Protein AF-A0A522RIM8-F1 (afdb_monomer_lite)

Foldseek 3Di:
DPDPLVVLVVVVQCVQCVPPPGHDPVSDDCVSSVVCQVVDWDWDQDPVRDTDIDRD

Sequence (56 aa):
MKHSGSVDLFQYWDRLRAGRTAPRRTEIEPADIKSLLADTFILEQDSRGEAVFRLA

pLDDT: mean 92.22, std 5.53, range [62.19, 97.56]

Secondary structure (DSSP, 8-state):
--SHHHHHHHHHHHHHHTTSSS--GGG--GGGGTTTGGG-EEEEE-TTS-EEEEE-

Radius of gyration: 12.45 Å; chains: 1; bounding box: 27×27×31 Å

Structure (mmCIF, N/CA/C/O backbone):
data_AF-A0A522RIM8-F1
#
_entry.id   AF-A0A522RIM8-F1
#
loop_
_atom_site.group_PDB
_atom_site.id
_atom_site.type_symbol
_atom_site.label_atom_id
_atom_site.label_alt_id
_atom_site.label_comp_id
_atom_site.label_asym_id
_atom_site.label_entity_id
_atom_site.label_seq_id
_atom_site.pdbx_PDB_ins_code
_atom_site.Cartn_x
_atom_site.Cartn_y
_atom_site.Cartn_z
_atom_site.occupancy
_atom_site.B_iso_or_equiv
_atom_site.auth_seq_id
_atom_site.auth_comp_id
_atom_site.auth_asym_id
_atom_site.auth_atom_id
_atom_site.pdbx_PDB_model_num
ATOM 1 N N . MET A 1 1 ? 2.059 15.418 8.605 1.00 62.19 1 MET A N 1
ATOM 2 C CA . MET A 1 1 ? 1.107 15.050 7.534 1.00 62.19 1 MET A CA 1
ATOM 3 C C . MET A 1 1 ? -0.083 15.994 7.630 1.00 62.19 1 MET A C 1
ATOM 5 O O . MET A 1 1 ? -0.609 16.111 8.726 1.00 62.19 1 MET A O 1
ATOM 9 N N . LYS A 1 2 ? -0.426 16.745 6.573 1.00 78.06 2 LYS A N 1
ATOM 10 C CA . LYS A 1 2 ? -1.480 17.787 6.632 1.00 78.06 2 LYS A CA 1
ATOM 11 C C . LYS A 1 2 ? -2.782 17.411 5.909 1.00 78.06 2 LYS A C 1
ATOM 13 O O . LYS A 1 2 ? -3.801 18.033 6.175 1.00 78.06 2 LYS A O 1
ATOM 18 N N . HIS A 1 3 ? -2.752 16.405 5.033 1.00 86.94 3 HIS A N 1
ATOM 19 C CA . HIS A 1 3 ? -3.911 15.935 4.268 1.00 86.94 3 HIS A CA 1
ATOM 20 C C . HIS A 1 3 ? -4.419 14.608 4.832 1.00 86.94 3 HIS A C 1
ATOM 22 O O . HIS A 1 3 ? -3.610 13.716 5.094 1.00 86.94 3 HIS A O 1
ATOM 28 N N . SER A 1 4 ? -5.738 14.479 4.992 1.00 88.00 4 SER A N 1
ATOM 29 C CA . SER A 1 4 ? -6.394 13.262 5.490 1.00 88.00 4 SER A CA 1
ATOM 30 C C . SER A 1 4 ? -6.043 12.038 4.646 1.00 88.00 4 SER A C 1
ATOM 32 O O . SER A 1 4 ? -5.585 11.047 5.198 1.00 88.00 4 SER A O 1
ATOM 34 N N . GLY A 1 5 ? -6.097 12.143 3.314 1.00 90.12 5 GLY A N 1
ATOM 35 C CA . GLY A 1 5 ? -5.778 11.016 2.429 1.00 90.12 5 GLY A CA 1
ATOM 36 C C . GLY A 1 5 ? -4.355 10.468 2.601 1.00 90.12 5 GLY A C 1
ATOM 37 O O . GLY A 1 5 ? 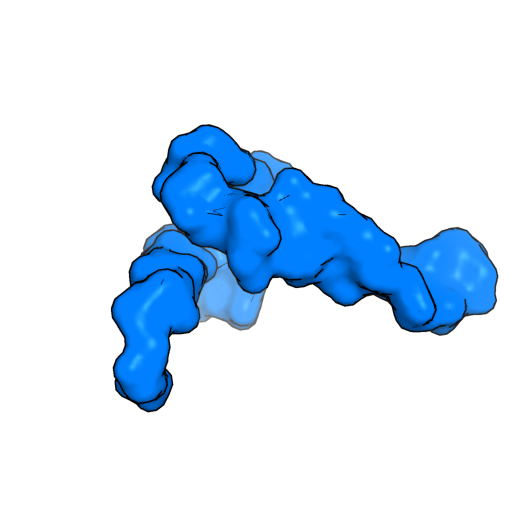-4.145 9.259 2.573 1.00 90.12 5 GLY A O 1
ATOM 38 N N . SER A 1 6 ? -3.368 11.331 2.874 1.00 91.50 6 SER A N 1
ATOM 39 C CA . SER A 1 6 ? -2.004 10.878 3.183 1.00 91.50 6 SER A CA 1
AT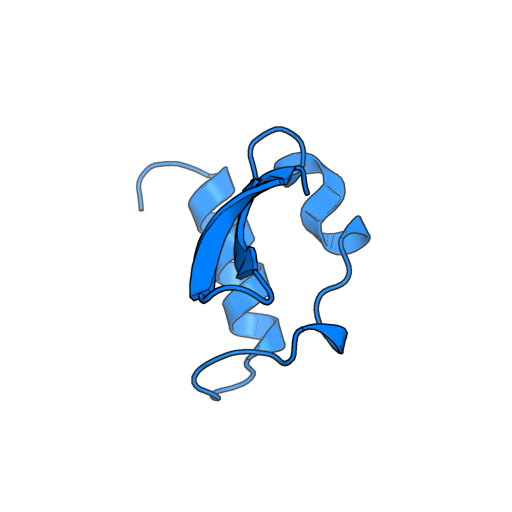OM 40 C C . SER A 1 6 ? -1.913 10.179 4.543 1.00 91.50 6 SER A C 1
ATOM 42 O O . SER A 1 6 ? -1.102 9.271 4.704 1.00 91.50 6 SER A O 1
ATOM 44 N N . VAL A 1 7 ? -2.722 10.601 5.524 1.00 93.88 7 VAL A N 1
ATOM 45 C CA . VAL A 1 7 ? -2.830 9.934 6.832 1.00 93.88 7 VAL A CA 1
ATOM 46 C C . VAL A 1 7 ? -3.435 8.545 6.674 1.00 93.88 7 VAL A C 1
ATOM 48 O O . VAL A 1 7 ? -2.858 7.580 7.173 1.00 93.88 7 VAL A O 1
ATOM 51 N N . ASP A 1 8 ? -4.529 8.438 5.930 1.00 94.31 8 ASP A N 1
ATOM 52 C CA . ASP A 1 8 ? -5.243 7.182 5.714 1.00 94.31 8 ASP A CA 1
ATOM 53 C C . ASP A 1 8 ? -4.374 6.171 4.946 1.00 94.31 8 ASP A C 1
ATOM 55 O O . ASP A 1 8 ? -4.233 5.018 5.364 1.00 94.31 8 ASP A O 1
ATOM 59 N N . LEU A 1 9 ? -3.696 6.617 3.879 1.00 93.38 9 LEU A N 1
ATOM 60 C CA . LEU A 1 9 ? -2.774 5.773 3.113 1.00 93.38 9 LEU A CA 1
ATOM 61 C C . LEU A 1 9 ? -1.588 5.301 3.965 1.00 93.38 9 LEU A C 1
ATOM 63 O O . LEU A 1 9 ? -1.181 4.141 3.883 1.00 93.38 9 LEU A O 1
ATOM 67 N N . PHE A 1 10 ? -1.046 6.179 4.813 1.00 93.88 10 PHE A N 1
ATOM 68 C CA . PHE A 1 10 ? 0.026 5.818 5.737 1.00 93.88 10 PHE A CA 1
ATOM 69 C C . PHE A 1 10 ? -0.429 4.769 6.754 1.00 93.88 10 PHE A C 1
ATOM 71 O O . PHE A 1 10 ? 0.283 3.794 6.966 1.00 93.88 10 PHE A O 1
ATOM 78 N N . GLN A 1 11 ? -1.607 4.926 7.362 1.00 95.56 11 GLN A N 1
ATOM 79 C CA . GLN A 1 11 ? -2.140 3.953 8.323 1.00 95.56 11 GLN A CA 1
ATOM 80 C C . GLN A 1 11 ? -2.390 2.588 7.675 1.00 95.56 11 GLN A C 1
ATOM 82 O O . GLN A 1 11 ? -2.109 1.546 8.270 1.00 95.56 11 GLN A O 1
ATOM 87 N N . TYR A 1 12 ? -2.889 2.580 6.439 1.00 95.69 12 TYR A N 1
ATOM 88 C CA . TYR A 1 12 ? -3.014 1.364 5.645 1.00 95.69 12 TYR A CA 1
ATOM 89 C C . TYR A 1 12 ? -1.652 0.687 5.423 1.00 95.69 12 TYR A C 1
ATOM 91 O O . TYR A 1 12 ? -1.486 -0.486 5.761 1.00 95.69 12 TYR A O 1
ATOM 99 N N . TRP A 1 13 ? -0.659 1.440 4.943 1.00 95.69 13 TRP A N 1
ATOM 100 C CA . TRP A 1 13 ? 0.704 0.949 4.729 1.00 95.69 13 TRP A CA 1
ATOM 101 C C . TRP A 1 13 ? 1.342 0.409 6.017 1.00 95.69 13 TRP A C 1
ATOM 103 O O . TRP A 1 13 ? 1.981 -0.646 6.015 1.00 95.69 13 TRP A O 1
ATOM 113 N N . ASP A 1 14 ? 1.148 1.120 7.128 1.00 97.12 14 ASP A N 1
ATOM 114 C CA . ASP A 1 14 ? 1.682 0.780 8.444 1.00 97.12 14 ASP A CA 1
ATOM 115 C C . ASP A 1 14 ? 1.113 -0.537 8.988 1.00 97.12 14 ASP A C 1
ATOM 117 O O . ASP A 1 14 ? 1.845 -1.395 9.488 1.00 97.12 14 ASP A O 1
ATOM 121 N N . ARG A 1 15 ? -0.190 -0.745 8.794 1.00 97.44 15 ARG A N 1
ATOM 122 C CA . ARG A 1 15 ? -0.864 -1.995 9.140 1.00 97.44 15 ARG A CA 1
ATOM 123 C C . ARG A 1 15 ? -0.345 -3.170 8.313 1.00 97.44 15 ARG A C 1
ATOM 125 O O . ARG A 1 15 ? -0.065 -4.221 8.883 1.00 97.44 15 ARG A O 1
ATOM 132 N N . LEU A 1 16 ? -0.169 -2.999 7.000 1.00 97.56 16 LEU A N 1
ATOM 133 C CA . LEU A 1 16 ? 0.324 -4.076 6.133 1.00 97.56 16 LEU A CA 1
ATOM 134 C C . LEU A 1 16 ? 1.787 -4.437 6.412 1.00 97.56 16 LEU A C 1
ATOM 136 O O . LEU A 1 16 ? 2.153 -5.614 6.433 1.00 97.56 16 LEU A O 1
ATOM 140 N N . ARG A 1 17 ? 2.655 -3.442 6.642 1.00 97.44 17 ARG A N 1
ATOM 141 C CA . ARG A 1 17 ? 4.077 -3.721 6.889 1.00 97.44 17 ARG A CA 1
ATOM 142 C C . ARG A 1 17 ? 4.297 -4.459 8.210 1.00 97.44 17 ARG A C 1
ATOM 144 O O . ARG A 1 17 ? 5.276 -5.194 8.303 1.00 97.44 17 ARG A O 1
ATOM 151 N N . ALA A 1 18 ? 3.403 -4.324 9.195 1.00 96.62 18 ALA A N 1
ATOM 152 C CA . ALA A 1 18 ? 3.436 -5.076 10.456 1.00 96.62 18 ALA A CA 1
ATOM 153 C C . ALA A 1 18 ? 4.834 -5.082 11.116 1.00 96.62 18 ALA A C 1
ATOM 155 O O . ALA A 1 18 ? 5.381 -6.124 11.469 1.00 96.62 18 ALA A O 1
ATOM 156 N N . GLY A 1 19 ? 5.458 -3.901 11.199 1.00 96.19 19 GLY A N 1
ATOM 157 C CA . GLY A 1 19 ? 6.809 -3.719 11.748 1.00 96.19 19 GLY A CA 1
ATOM 158 C C . GLY A 1 19 ? 7.965 -3.917 10.756 1.00 96.19 19 GLY A C 1
ATOM 159 O O . GLY A 1 19 ? 9.090 -3.533 11.064 1.00 96.19 19 GLY A O 1
ATOM 160 N N . ARG A 1 20 ? 7.716 -4.433 9.544 1.00 97.25 20 ARG A N 1
ATOM 161 C CA . ARG A 1 20 ? 8.705 -4.468 8.449 1.00 97.25 20 ARG A CA 1
ATOM 162 C C . ARG A 1 20 ? 8.916 -3.077 7.841 1.00 97.25 20 ARG A C 1
ATOM 164 O O . ARG A 1 20 ? 8.134 -2.146 8.056 1.00 97.25 20 ARG A O 1
ATOM 171 N N . THR A 1 21 ? 9.959 -2.953 7.022 1.00 95.81 21 THR A N 1
ATOM 172 C CA . THR A 1 21 ? 10.254 -1.736 6.246 1.00 95.81 21 THR A CA 1
ATOM 173 C C . THR A 1 21 ? 9.154 -1.419 5.231 1.00 95.81 21 THR A C 1
ATOM 175 O O . THR A 1 21 ? 8.800 -0.258 5.051 1.00 95.81 21 THR A O 1
ATOM 178 N N . ALA A 1 22 ? 8.587 -2.447 4.599 1.00 95.38 22 ALA A N 1
ATOM 179 C CA . ALA A 1 22 ? 7.517 -2.323 3.618 1.00 95.38 22 ALA A CA 1
ATOM 180 C C . ALA A 1 22 ? 6.665 -3.605 3.587 1.00 95.38 22 ALA A C 1
ATOM 182 O O . ALA A 1 22 ? 7.179 -4.689 3.902 1.00 95.38 22 ALA A O 1
ATOM 183 N N . PRO A 1 23 ? 5.383 -3.510 3.202 1.00 96.06 23 PRO A N 1
ATOM 184 C CA . PRO A 1 23 ? 4.609 -4.681 2.832 1.00 96.06 23 PRO A CA 1
ATOM 185 C C . PRO A 1 23 ? 5.115 -5.256 1.502 1.00 96.06 23 PRO A C 1
ATOM 187 O O . PRO A 1 23 ? 5.792 -4.590 0.715 1.00 96.06 23 PRO A O 1
ATOM 190 N N . ARG A 1 24 ? 4.775 -6.510 1.221 1.00 94.62 24 ARG A N 1
ATOM 191 C CA . ARG A 1 24 ? 4.915 -7.091 -0.114 1.00 94.62 24 ARG A CA 1
ATOM 192 C C . ARG A 1 24 ? 3.856 -6.472 -1.014 1.00 94.62 24 ARG A C 1
ATOM 194 O O . ARG A 1 24 ? 2.734 -6.225 -0.586 1.00 94.62 24 ARG A O 1
ATOM 201 N N . ARG A 1 25 ? 4.174 -6.322 -2.300 1.00 89.38 25 ARG A N 1
ATOM 202 C CA . ARG A 1 25 ? 3.214 -5.836 -3.303 1.00 89.38 25 ARG A CA 1
ATOM 203 C C . ARG A 1 25 ? 1.920 -6.660 -3.326 1.00 89.38 25 ARG A C 1
ATOM 205 O O . ARG A 1 25 ? 0.856 -6.098 -3.517 1.00 89.38 25 ARG A O 1
ATOM 212 N N . THR A 1 26 ? 2.014 -7.970 -3.104 1.00 94.25 26 THR A N 1
ATOM 213 C CA . THR A 1 26 ? 0.861 -8.886 -3.064 1.00 94.25 26 THR A CA 1
ATOM 214 C C . THR A 1 26 ? -0.016 -8.731 -1.822 1.00 94.25 26 THR A C 1
ATOM 216 O O . THR A 1 26 ? -1.083 -9.322 -1.775 1.00 94.25 26 THR A O 1
ATOM 219 N N . GLU A 1 27 ? 0.443 -8.006 -0.799 1.00 96.12 27 GLU A N 1
ATOM 220 C CA . GLU A 1 27 ? -0.345 -7.700 0.405 1.00 96.12 27 GLU A CA 1
ATOM 221 C C . GLU A 1 27 ? -1.181 -6.423 0.230 1.00 96.12 27 GLU A C 1
ATOM 223 O O . GLU A 1 27 ? -2.026 -6.130 1.068 1.00 96.12 27 GLU A O 1
ATOM 228 N N . ILE A 1 28 ? -0.943 -5.654 -0.837 1.00 93.00 28 ILE A N 1
ATOM 229 C CA . ILE A 1 28 ? -1.685 -4.431 -1.133 1.00 93.00 28 ILE A CA 1
ATOM 230 C C . ILE A 1 28 ? -2.958 -4.807 -1.894 1.00 93.00 28 ILE A C 1
ATOM 232 O O . ILE A 1 28 ? -2.894 -5.174 -3.065 1.00 93.00 28 ILE A O 1
ATOM 236 N N . GLU A 1 29 ? -4.100 -4.681 -1.228 1.00 94.56 29 GLU A N 1
ATOM 237 C CA . GLU A 1 29 ? -5.441 -4.774 -1.808 1.00 94.56 29 GLU A CA 1
ATOM 238 C C . GLU A 1 29 ? -5.984 -3.369 -2.158 1.00 94.56 29 GLU A C 1
ATOM 240 O O . GLU A 1 29 ? -6.301 -2.600 -1.244 1.00 94.56 29 GLU A O 1
ATOM 245 N N . PRO A 1 30 ? -6.108 -2.997 -3.450 1.00 91.38 30 PRO A N 1
ATOM 246 C CA . PRO A 1 30 ? -6.620 -1.687 -3.864 1.00 91.38 30 PRO A CA 1
ATOM 247 C C . PRO A 1 30 ? -8.027 -1.376 -3.342 1.00 91.38 30 PRO A C 1
ATOM 249 O O . PRO A 1 30 ? -8.342 -0.211 -3.086 1.00 91.38 30 PRO A O 1
ATOM 252 N N . ALA A 1 31 ? -8.875 -2.396 -3.159 1.00 93.50 31 ALA A N 1
ATOM 253 C CA . ALA A 1 31 ? -10.231 -2.200 -2.654 1.00 93.50 31 ALA A CA 1
ATOM 254 C C . ALA A 1 31 ? -10.262 -1.580 -1.243 1.00 93.50 31 ALA A C 1
ATOM 256 O O . ALA A 1 31 ? -11.177 -0.809 -0.946 1.00 93.50 31 ALA A O 1
ATOM 257 N N . ASP A 1 32 ? -9.243 -1.830 -0.414 1.00 94.75 32 ASP A N 1
ATOM 258 C CA . ASP A 1 32 ? -9.137 -1.288 0.948 1.00 94.75 32 ASP A CA 1
ATOM 259 C C . ASP A 1 32 ? -8.873 0.226 0.980 1.00 94.75 32 ASP A C 1
ATOM 261 O O . ASP A 1 32 ? -9.131 0.882 1.990 1.00 94.75 32 ASP A O 1
ATOM 265 N N . ILE A 1 33 ? -8.367 0.789 -0.122 1.00 93.69 33 ILE A N 1
ATOM 266 C CA . ILE A 1 33 ? -8.045 2.216 -0.275 1.00 93.69 33 ILE A CA 1
ATOM 267 C C . ILE A 1 33 ? -8.808 2.855 -1.441 1.00 93.69 33 ILE A C 1
ATOM 269 O O . ILE A 1 33 ? -8.374 3.867 -1.987 1.00 93.69 33 ILE A O 1
ATOM 273 N N . LYS A 1 34 ? -9.962 2.292 -1.826 1.00 94.06 34 LYS A N 1
ATOM 274 C CA . LYS A 1 34 ? -10.735 2.707 -3.011 1.00 94.06 34 LYS A CA 1
ATOM 275 C C . LYS A 1 34 ? -10.987 4.217 -3.097 1.00 94.06 34 LYS A C 1
ATOM 277 O O . LYS A 1 34 ? -10.938 4.779 -4.187 1.00 94.06 34 LYS 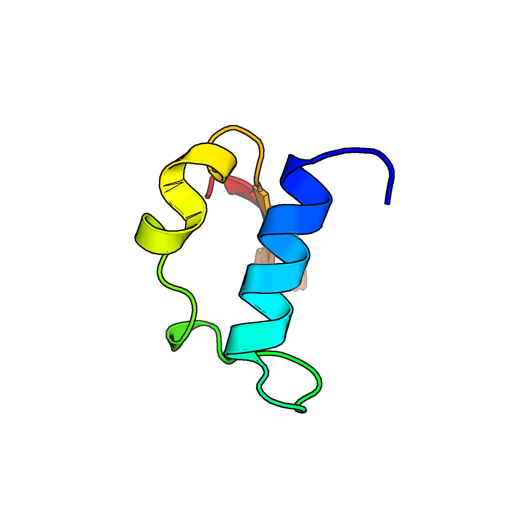A O 1
ATOM 282 N N . SER A 1 35 ? -11.255 4.875 -1.969 1.00 92.94 35 SER A N 1
ATOM 283 C CA . SER A 1 35 ? -11.490 6.326 -1.904 1.00 92.94 35 SER A CA 1
ATOM 284 C C . SER A 1 35 ? -10.248 7.168 -2.203 1.00 92.94 35 SER A C 1
ATOM 286 O O . SER A 1 35 ? -10.392 8.330 -2.561 1.00 92.94 35 SER A O 1
ATOM 288 N N . LEU A 1 36 ? -9.052 6.596 -2.060 1.00 92.94 36 LEU A N 1
ATOM 289 C CA . LEU A 1 36 ? -7.767 7.263 -2.265 1.00 92.94 36 LEU A CA 1
ATOM 290 C C . LEU A 1 36 ? -7.191 6.999 -3.663 1.00 92.94 36 LEU A C 1
ATOM 292 O O . LEU A 1 36 ? -6.281 7.711 -4.081 1.00 92.94 36 LEU A O 1
ATOM 296 N N . LEU A 1 37 ? -7.701 5.995 -4.394 1.00 91.75 37 LEU A N 1
ATOM 297 C CA . LEU A 1 37 ? -7.142 5.570 -5.686 1.00 91.75 37 LEU A CA 1
ATOM 298 C C . LEU A 1 37 ? -7.129 6.695 -6.727 1.00 91.75 37 LEU A C 1
ATOM 300 O O . LEU A 1 37 ? -6.155 6.826 -7.458 1.00 91.75 37 LEU A O 1
ATOM 304 N N . ALA A 1 38 ? -8.165 7.540 -6.754 1.00 91.00 38 ALA A N 1
ATOM 305 C CA . ALA A 1 38 ? -8.251 8.661 -7.694 1.00 91.00 38 ALA A CA 1
ATOM 306 C C . ALA A 1 38 ? -7.102 9.675 -7.535 1.00 91.00 38 ALA A C 1
ATOM 308 O O . ALA A 1 38 ? -6.704 10.308 -8.510 1.00 91.00 38 ALA A O 1
ATOM 309 N N . ASP A 1 39 ? -6.549 9.778 -6.324 1.00 90.19 39 ASP A N 1
ATOM 310 C CA . ASP A 1 39 ? -5.465 10.694 -5.966 1.00 90.19 39 ASP A CA 1
ATOM 311 C C . ASP A 1 39 ? -4.121 9.963 -5.779 1.00 90.19 39 ASP A C 1
ATOM 313 O O . ASP A 1 39 ? -3.147 10.550 -5.301 1.00 90.19 39 ASP A O 1
ATOM 317 N N . THR A 1 40 ? -4.052 8.673 -6.132 1.00 89.19 40 THR A N 1
ATOM 318 C CA . THR A 1 40 ? -2.866 7.830 -5.942 1.00 89.19 40 THR A CA 1
ATOM 319 C C . THR A 1 40 ? -2.277 7.406 -7.283 1.00 89.19 40 THR A C 1
ATOM 321 O O . THR A 1 40 ? -2.964 6.918 -8.176 1.00 89.19 40 THR A O 1
ATOM 324 N N . PHE A 1 41 ? -0.959 7.529 -7.402 1.00 90.56 41 PHE A N 1
ATOM 325 C CA . PHE A 1 41 ? -0.183 6.935 -8.483 1.00 90.56 41 PHE A CA 1
ATOM 326 C C . PHE A 1 41 ? 0.900 6.034 -7.901 1.00 90.56 41 PHE A C 1
ATOM 328 O O . PHE A 1 41 ? 1.313 6.171 -6.748 1.00 90.56 41 PHE A O 1
ATOM 335 N N . ILE A 1 42 ? 1.386 5.119 -8.725 1.00 88.50 42 ILE A N 1
ATOM 336 C CA . ILE A 1 42 ? 2.466 4.211 -8.374 1.00 88.50 42 ILE A CA 1
ATOM 337 C C . ILE A 1 42 ? 3.662 4.568 -9.236 1.00 88.50 42 ILE A C 1
ATOM 339 O O . ILE A 1 42 ? 3.571 4.594 -10.462 1.00 88.50 42 ILE A O 1
ATOM 343 N N . LEU A 1 43 ? 4.770 4.863 -8.566 1.00 92.06 43 LEU A N 1
ATOM 344 C CA . LEU A 1 43 ? 6.073 4.994 -9.190 1.00 92.06 43 LEU A CA 1
ATOM 345 C C . LEU A 1 43 ? 6.722 3.613 -9.213 1.00 92.06 43 LEU A C 1
ATOM 347 O O . LEU A 1 43 ? 6.898 2.987 -8.166 1.00 92.06 43 LEU A O 1
ATOM 351 N N . GLU A 1 44 ? 7.075 3.143 -10.398 1.00 90.88 44 GLU A N 1
ATOM 352 C CA . GLU A 1 44 ? 7.789 1.889 -10.583 1.00 90.88 44 GLU A CA 1
ATOM 353 C C . GLU A 1 44 ? 8.995 2.078 -11.498 1.00 90.88 44 GLU A C 1
ATOM 355 O O . GLU A 1 44 ? 9.079 3.041 -12.259 1.00 90.88 44 GLU A O 1
ATOM 360 N N . GLN A 1 45 ? 9.952 1.164 -11.377 1.00 94.50 45 GLN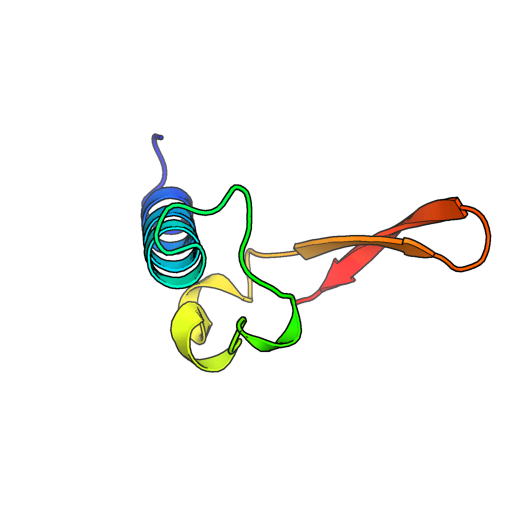 A N 1
ATOM 361 C CA . GLN A 1 45 ? 11.047 1.047 -12.322 1.00 94.50 45 GLN A CA 1
ATOM 362 C C . GLN A 1 45 ? 10.650 0.006 -13.367 1.00 94.50 45 GLN A C 1
ATOM 364 O O . GLN A 1 45 ? 10.324 -1.130 -13.012 1.00 94.50 45 GLN A O 1
ATOM 369 N N . ASP A 1 46 ? 10.635 0.395 -14.638 1.00 92.25 46 ASP A N 1
ATOM 370 C CA . ASP A 1 46 ? 10.292 -0.520 -15.720 1.00 92.25 46 ASP A CA 1
ATOM 371 C C . ASP A 1 46 ? 11.430 -1.520 -16.011 1.00 92.25 46 ASP A C 1
ATOM 373 O O . ASP A 1 46 ? 12.514 -1.482 -15.424 1.00 92.25 46 ASP A O 1
ATOM 377 N N . SER A 1 47 ? 11.200 -2.429 -16.963 1.00 92.06 47 SER A N 1
ATOM 378 C CA . SER A 1 47 ? 12.207 -3.422 -17.383 1.00 92.06 47 SER A CA 1
ATOM 379 C C . SER A 1 47 ? 13.518 -2.828 -17.921 1.00 92.06 47 SER A C 1
ATOM 381 O O . SER A 1 47 ? 14.501 -3.553 -18.057 1.00 92.06 47 SER A O 1
ATOM 383 N N . ARG A 1 48 ? 13.532 -1.535 -18.259 1.00 94.00 48 ARG A N 1
ATOM 384 C CA . ARG A 1 48 ? 14.679 -0.804 -18.806 1.00 94.00 48 ARG A CA 1
ATOM 385 C C . ARG A 1 48 ? 15.401 0.017 -17.738 1.00 94.00 48 ARG A C 1
ATOM 387 O O . ARG A 1 48 ? 16.451 0.573 -18.035 1.00 94.00 48 ARG A O 1
ATOM 394 N N . GLY A 1 49 ? 14.886 0.052 -16.508 1.00 94.12 49 GLY A N 1
ATOM 395 C CA . GLY A 1 49 ? 15.450 0.843 -15.419 1.00 94.12 49 GLY A CA 1
ATOM 396 C C . GLY A 1 49 ? 14.853 2.247 -15.297 1.00 94.12 49 GLY A C 1
ATOM 397 O O . GLY A 1 49 ? 15.269 2.996 -14.411 1.00 94.12 49 GLY A O 1
ATOM 398 N N . GLU A 1 50 ? 13.872 2.595 -16.129 1.00 94.81 50 GLU A N 1
ATOM 399 C CA . GLU A 1 50 ? 13.291 3.933 -16.180 1.00 94.81 50 GLU A CA 1
ATOM 400 C C . GLU A 1 50 ? 12.184 4.110 -15.140 1.00 94.81 50 GLU A C 1
ATOM 402 O O . GLU A 1 50 ? 11.407 3.195 -14.861 1.00 94.81 50 GLU A O 1
ATOM 407 N N . ALA A 1 51 ? 12.104 5.311 -14.569 1.00 95.00 51 ALA A N 1
ATOM 408 C CA . ALA A 1 51 ? 11.060 5.685 -13.623 1.00 95.00 51 ALA A CA 1
ATOM 409 C C . ALA A 1 51 ? 9.745 5.975 -14.365 1.00 95.00 51 ALA A C 1
ATOM 411 O O . ALA A 1 51 ? 9.653 6.939 -15.125 1.00 95.00 51 ALA 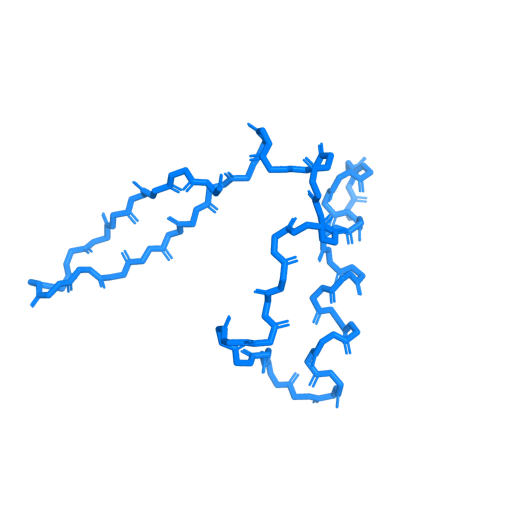A O 1
ATOM 412 N N . VAL A 1 52 ? 8.716 5.164 -14.118 1.00 94.94 52 VAL A N 1
ATOM 413 C CA . VAL A 1 52 ? 7.404 5.271 -14.768 1.00 94.94 52 VAL A CA 1
ATOM 414 C C . VAL A 1 52 ? 6.307 5.443 -13.725 1.00 94.94 52 VAL A C 1
ATOM 416 O O . VAL A 1 52 ? 6.292 4.783 -12.686 1.00 94.94 52 VAL A O 1
ATOM 419 N N . PHE A 1 53 ? 5.363 6.334 -14.022 1.00 92.25 53 PHE A N 1
ATOM 420 C CA . PHE A 1 53 ? 4.154 6.526 -13.233 1.00 92.25 53 PHE A CA 1
ATOM 421 C C . PHE A 1 53 ? 3.004 5.732 -13.847 1.00 92.25 53 PHE A C 1
ATOM 423 O O . PHE A 1 53 ? 2.724 5.863 -15.040 1.00 92.25 53 PHE A O 1
ATOM 430 N N . ARG A 1 54 ? 2.292 4.964 -13.024 1.00 88.69 54 ARG A N 1
ATOM 431 C CA . ARG A 1 54 ? 1.012 4.351 -13.392 1.00 88.69 54 ARG A CA 1
ATOM 432 C C . ARG A 1 54 ? -0.093 4.789 -12.444 1.00 88.69 54 ARG A C 1
ATOM 434 O O . ARG A 1 54 ? 0.155 5.046 -11.267 1.00 88.69 54 ARG A O 1
ATOM 441 N N . LEU A 1 55 ? -1.314 4.844 -12.961 1.00 85.69 55 LEU A N 1
ATOM 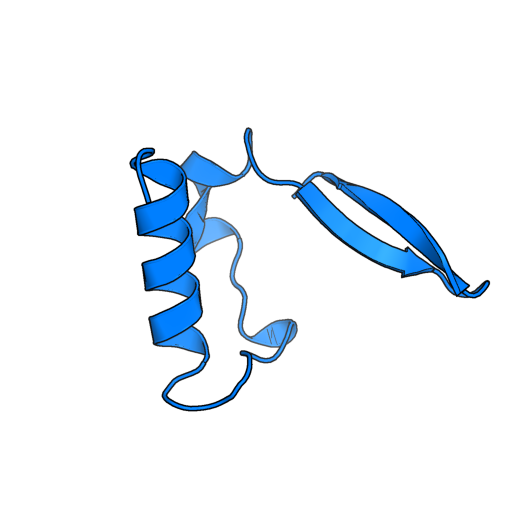442 C CA . LEU A 1 55 ? -2.500 5.077 -12.142 1.00 85.69 55 LEU A CA 1
ATOM 443 C C . LEU A 1 55 ? -2.813 3.820 -11.313 1.00 85.69 55 LEU A C 1
ATOM 445 O O . LEU A 1 55 ? -2.477 2.700 -11.726 1.00 85.69 55 LEU A O 1
ATOM 449 N N . ALA A 1 56 ? -3.355 4.040 -10.116 1.00 80.81 56 ALA A N 1
ATOM 450 C CA . ALA A 1 56 ? -3.674 2.994 -9.148 1.00 80.81 56 ALA A CA 1
ATOM 451 C C . ALA A 1 56 ? -5.009 2.301 -9.451 1.00 80.81 56 ALA A C 1
ATOM 453 O O . ALA A 1 56 ? -5.953 2.984 -9.909 1.00 80.81 56 ALA A O 1
#